Protein AF-A0AAD9B8D2-F1 (afdb_monomer)

InterPro domains:
  IPR025398 ZMYM1-like, RNase-like domain [PF14291] (2-77)

Sequence (78 aa):
MDVSGIEQLSICIRYINHVNGAEICEELLGFCPLAKQDAASITEAILSQLEKWGLEIDYLRGQGYDGASAMSGHVSGV

Mean predicted aligned error: 9.12 Å

Radius of gyration: 14.48 Å; Cα contacts (8 Å, |Δi|>4): 77; chains: 1; bounding box: 32×29×42 Å

Structure (mmCIF, N/CA/C/O backbone):
data_AF-A0AAD9B8D2-F1
#
_entry.id   AF-A0AAD9B8D2-F1
#
loop_
_atom_site.group_PDB
_atom_site.id
_atom_site.type_symbol
_atom_site.label_atom_id
_atom_site.label_alt_id
_atom_site.label_comp_id
_atom_site.label_asym_id
_atom_site.label_entity_id
_atom_site.label_seq_id
_atom_site.pdbx_PDB_ins_code
_atom_site.Cartn_x
_atom_site.Cartn_y
_atom_site.Cartn_z
_atom_site.occupancy
_atom_site.B_iso_or_equiv
_atom_site.auth_seq_id
_atom_site.auth_comp_id
_atom_site.auth_asym_id
_atom_site.auth_atom_id
_atom_site.pdbx_PDB_model_num
ATOM 1 N N . MET A 1 1 ? 6.660 5.185 24.610 1.00 40.06 1 MET A N 1
ATOM 2 C CA . MET A 1 1 ? 5.251 5.057 25.021 1.00 40.06 1 MET A CA 1
ATOM 3 C C . MET A 1 1 ? 4.433 5.806 24.003 1.00 40.06 1 MET A C 1
ATOM 5 O O . MET A 1 1 ? 4.735 6.964 23.743 1.00 40.06 1 MET A O 1
ATOM 9 N N . ASP A 1 2 ? 3.502 5.091 23.392 1.00 43.69 2 ASP A N 1
ATOM 10 C CA . ASP A 1 2 ? 2.464 5.611 22.514 1.00 43.69 2 ASP A CA 1
ATOM 11 C C . ASP A 1 2 ? 1.734 6.779 23.208 1.00 43.69 2 ASP A C 1
ATOM 13 O O . ASP A 1 2 ? 1.310 6.644 24.357 1.00 43.69 2 ASP A O 1
ATOM 17 N N . VAL A 1 3 ? 1.693 7.954 22.576 1.00 49.97 3 VAL A N 1
ATOM 18 C CA . VAL A 1 3 ? 1.115 9.179 23.168 1.00 49.97 3 VAL A CA 1
ATOM 19 C C . VAL A 1 3 ? -0.391 9.281 22.893 1.00 49.97 3 VAL A C 1
ATOM 21 O O . VAL A 1 3 ? -1.073 10.134 23.454 1.00 49.97 3 VAL A O 1
ATOM 24 N N . SER A 1 4 ? -0.962 8.389 22.090 1.00 54.94 4 SER A N 1
ATOM 25 C CA . SER A 1 4 ? -2.393 8.342 21.819 1.00 54.94 4 SER A CA 1
ATOM 26 C C . SER A 1 4 ? -2.621 7.043 21.076 1.00 54.94 4 SER A C 1
ATOM 28 O O . SER A 1 4 ? -2.172 6.991 19.944 1.00 54.94 4 SER A O 1
ATOM 30 N N . GLY A 1 5 ? -3.245 6.033 21.702 1.00 57.44 5 GLY A N 1
ATOM 31 C CA . GLY A 1 5 ? -3.431 4.663 21.182 1.00 57.44 5 GLY A CA 1
ATOM 32 C C . GLY A 1 5 ? -4.198 4.559 19.855 1.00 57.44 5 GLY A C 1
ATOM 33 O O . GLY A 1 5 ? -5.251 3.934 19.782 1.00 57.44 5 GLY A O 1
ATOM 34 N N . ILE A 1 6 ? -3.666 5.215 18.834 1.00 64.62 6 ILE A N 1
ATOM 35 C CA . ILE A 1 6 ? -4.068 5.308 17.446 1.00 64.62 6 ILE A CA 1
ATOM 36 C C . ILE A 1 6 ? -2.974 4.561 16.711 1.00 64.62 6 ILE A C 1
ATOM 38 O O . ILE A 1 6 ? -1.838 5.024 16.575 1.00 64.62 6 ILE A O 1
ATOM 42 N N . GLU A 1 7 ? -3.328 3.372 16.266 1.00 76.12 7 GLU A N 1
ATOM 43 C CA . GLU A 1 7 ? -2.417 2.529 15.521 1.00 76.12 7 GLU A CA 1
ATOM 44 C C . GLU A 1 7 ? -2.140 3.160 14.156 1.00 76.12 7 GLU A C 1
ATOM 46 O O . GLU A 1 7 ? -2.977 3.865 13.592 1.00 76.12 7 GLU A O 1
ATOM 51 N N . GLN A 1 8 ? -0.939 2.954 13.625 1.00 83.69 8 GLN A N 1
ATOM 52 C CA . GLN A 1 8 ? -0.534 3.526 12.344 1.00 83.69 8 GLN A CA 1
ATOM 53 C C . GLN A 1 8 ? -0.205 2.412 11.361 1.00 83.69 8 GLN A C 1
ATOM 55 O O . GLN A 1 8 ? 0.528 1.480 11.682 1.00 83.69 8 GLN A O 1
ATOM 60 N N . LEU A 1 9 ? -0.723 2.545 10.146 1.00 87.00 9 LEU A N 1
ATOM 61 C CA . LEU A 1 9 ? -0.383 1.711 9.009 1.00 87.00 9 LEU A CA 1
ATOM 62 C C . LEU A 1 9 ? 0.753 2.359 8.225 1.00 87.00 9 LEU A C 1
ATOM 64 O O . LEU A 1 9 ? 0.568 3.414 7.621 1.00 87.00 9 LEU A O 1
ATOM 68 N N . SER A 1 10 ? 1.917 1.723 8.191 1.00 89.00 10 SER A N 1
ATOM 69 C CA . SER A 1 10 ? 2.972 2.061 7.234 1.00 89.00 10 SER A CA 1
ATOM 70 C C . SER A 1 10 ? 2.662 1.437 5.874 1.00 89.00 10 SER A C 1
ATOM 72 O O . SER A 1 10 ? 2.426 0.230 5.804 1.00 89.00 10 SER A O 1
ATOM 74 N N . ILE A 1 11 ? 2.699 2.222 4.796 1.00 88.56 11 ILE A N 1
ATOM 75 C CA . ILE A 1 11 ? 2.482 1.722 3.432 1.00 88.56 11 ILE A CA 1
ATOM 76 C C . ILE A 1 11 ? 3.785 1.823 2.643 1.00 88.56 11 ILE A C 1
ATOM 78 O O . ILE A 1 11 ? 4.291 2.921 2.399 1.00 88.56 11 ILE A O 1
ATOM 82 N N . CYS A 1 12 ? 4.293 0.672 2.209 1.00 90.00 12 CYS A N 1
ATOM 83 C CA . CYS A 1 12 ? 5.442 0.562 1.317 1.00 90.00 12 CYS A CA 1
ATOM 84 C C . CYS A 1 12 ? 5.000 0.025 -0.046 1.00 90.00 12 CYS A C 1
ATOM 86 O O . CYS A 1 12 ? 4.109 -0.823 -0.121 1.00 90.00 12 CYS A O 1
ATOM 88 N N . ILE A 1 13 ? 5.652 0.478 -1.115 1.00 89.50 13 ILE A N 1
ATOM 89 C CA . ILE A 1 13 ? 5.496 -0.090 -2.455 1.00 89.50 13 ILE A CA 1
ATOM 90 C C . ILE A 1 13 ? 6.798 -0.722 -2.915 1.00 89.50 13 ILE A C 1
ATOM 92 O O . ILE A 1 13 ? 7.883 -0.223 -2.627 1.00 89.50 13 ILE A O 1
ATOM 96 N N . ARG A 1 14 ? 6.670 -1.807 -3.677 1.00 91.06 14 ARG A N 1
ATOM 97 C CA . ARG A 1 14 ? 7.778 -2.430 -4.390 1.00 91.06 14 ARG A CA 1
ATOM 98 C C . ARG A 1 14 ? 7.449 -2.459 -5.872 1.00 91.06 14 ARG A C 1
ATOM 100 O O . ARG A 1 14 ? 6.411 -2.993 -6.259 1.00 91.06 14 ARG A O 1
ATOM 107 N N . TYR A 1 15 ? 8.315 -1.884 -6.691 1.00 88.75 15 TYR A N 1
ATOM 108 C CA . TYR A 1 15 ? 8.098 -1.755 -8.128 1.00 88.75 15 TYR A CA 1
ATOM 109 C C . TYR A 1 15 ? 9.395 -1.993 -8.901 1.00 88.75 15 TYR A C 1
ATOM 111 O O . TYR A 1 15 ? 10.480 -2.008 -8.324 1.00 88.75 15 TYR A O 1
ATOM 119 N N . ILE A 1 16 ? 9.275 -2.225 -10.208 1.00 90.19 16 ILE A N 1
ATOM 120 C CA . ILE A 1 16 ? 10.434 -2.323 -11.096 1.00 90.19 16 ILE A CA 1
ATOM 121 C C . ILE A 1 16 ? 10.617 -0.965 -11.764 1.00 90.19 16 ILE A C 1
ATOM 123 O O . ILE A 1 16 ? 9.751 -0.515 -12.515 1.00 90.19 16 ILE A O 1
ATOM 127 N N . ASN A 1 17 ? 11.736 -0.308 -11.487 1.00 89.56 17 ASN A N 1
ATOM 128 C CA . ASN A 1 17 ? 12.146 0.877 -12.218 1.00 89.56 17 ASN A CA 1
ATOM 129 C C . ASN A 1 17 ? 12.836 0.430 -13.507 1.00 89.56 17 ASN A C 1
ATOM 131 O O . ASN A 1 17 ? 13.729 -0.408 -13.447 1.00 89.56 17 ASN A O 1
ATOM 135 N N . HIS A 1 18 ? 12.414 0.979 -14.649 1.00 92.12 18 HIS A N 1
ATOM 136 C CA . HIS A 1 18 ? 12.971 0.677 -15.971 1.00 92.12 18 HIS A CA 1
ATOM 137 C C . HIS A 1 18 ? 13.921 1.761 -16.514 1.00 92.12 18 HIS A C 1
ATOM 139 O O . HIS A 1 18 ? 14.480 1.590 -17.598 1.00 92.12 18 HIS A O 1
ATOM 145 N N . VAL A 1 19 ? 14.118 2.874 -15.794 1.00 88.81 19 VAL A N 1
ATOM 146 C CA . VAL A 1 19 ? 14.889 4.039 -16.273 1.00 88.81 19 VAL A CA 1
ATOM 147 C C . VAL A 1 19 ? 16.366 3.702 -16.517 1.00 88.81 19 VAL A C 1
ATOM 149 O O . VAL A 1 19 ? 16.934 4.17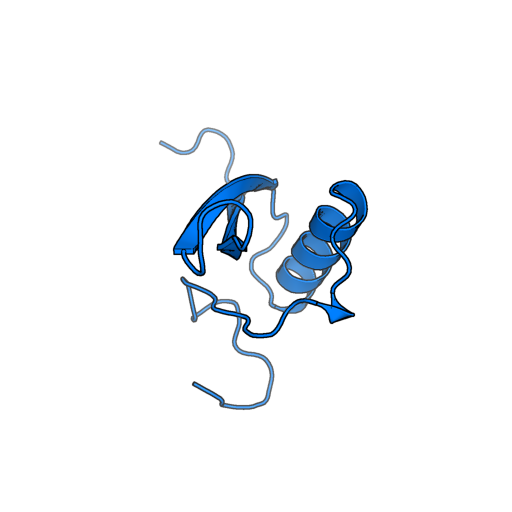4 -17.497 1.00 88.81 19 VAL A O 1
ATOM 152 N N . ASN A 1 20 ? 16.974 2.848 -15.685 1.00 82.88 20 ASN A N 1
ATOM 153 C CA . ASN A 1 20 ? 18.397 2.475 -15.769 1.00 82.88 20 ASN A CA 1
ATOM 154 C C . ASN A 1 20 ? 18.618 0.956 -15.958 1.00 82.88 20 ASN A C 1
ATOM 156 O O . ASN A 1 20 ? 19.644 0.416 -15.549 1.00 82.88 20 ASN A O 1
ATOM 160 N N . GLY A 1 21 ? 17.660 0.253 -16.567 1.00 86.12 21 GLY A N 1
ATOM 161 C CA . GLY A 1 21 ? 17.572 -1.216 -16.544 1.00 86.12 21 GLY A CA 1
ATOM 162 C C . GLY A 1 21 ? 16.408 -1.672 -15.667 1.00 86.12 21 GLY A C 1
ATOM 163 O O . GLY A 1 21 ? 15.669 -0.823 -15.203 1.00 86.12 21 GLY A O 1
ATOM 164 N N . ALA A 1 22 ? 16.201 -2.980 -15.478 1.00 89.56 22 ALA A N 1
ATOM 165 C CA . ALA A 1 22 ? 15.137 -3.506 -14.615 1.00 89.56 22 ALA A CA 1
ATOM 166 C C . ALA A 1 22 ? 15.643 -3.650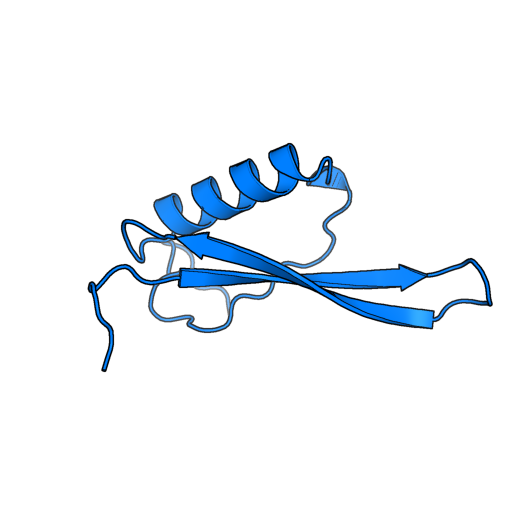 -13.171 1.00 89.56 22 ALA A C 1
ATOM 168 O O . ALA A 1 22 ? 16.201 -4.685 -12.803 1.00 89.56 22 ALA A O 1
ATOM 169 N N . GLU A 1 23 ? 15.470 -2.603 -12.370 1.00 93.62 23 GLU A N 1
ATOM 170 C CA . GLU A 1 23 ? 15.858 -2.578 -10.959 1.00 93.62 23 GLU A CA 1
ATOM 171 C C . GLU A 1 23 ? 14.627 -2.723 -10.063 1.00 93.62 23 GLU A C 1
ATOM 173 O O . GLU A 1 23 ? 13.598 -2.098 -10.308 1.00 93.62 23 GLU A O 1
ATOM 178 N N . ILE A 1 24 ? 14.724 -3.553 -9.023 1.00 91.81 24 ILE A N 1
ATOM 179 C CA . ILE A 1 24 ? 13.675 -3.661 -8.007 1.00 91.81 24 ILE A CA 1
ATOM 180 C C . ILE A 1 24 ? 13.887 -2.538 -6.994 1.00 91.81 24 ILE A C 1
ATOM 182 O O . ILE A 1 24 ? 14.909 -2.506 -6.312 1.00 91.81 24 ILE A O 1
ATOM 186 N N . CYS A 1 25 ? 12.901 -1.658 -6.868 1.00 91.50 25 CYS A N 1
ATOM 187 C CA . CYS A 1 25 ? 12.886 -0.563 -5.908 1.00 91.50 25 CYS A CA 1
ATOM 188 C C . CYS A 1 25 ? 11.830 -0.829 -4.832 1.00 91.50 25 CYS A C 1
ATOM 190 O O . CYS A 1 25 ? 10.759 -1.366 -5.123 1.00 91.50 25 CYS A O 1
ATOM 192 N N . GLU A 1 26 ? 12.127 -0.442 -3.593 1.00 92.50 26 GLU A N 1
ATOM 193 C CA . GLU A 1 26 ? 11.185 -0.456 -2.476 1.00 92.50 26 GLU A CA 1
ATOM 194 C C . GLU A 1 26 ? 11.204 0.903 -1.780 1.00 92.50 26 GLU A C 1
ATOM 196 O O . GLU A 1 26 ? 12.267 1.402 -1.414 1.00 92.50 26 GLU A O 1
ATOM 201 N N . GLU A 1 27 ? 10.028 1.501 -1.609 1.00 91.88 27 GLU A N 1
ATOM 202 C CA . GLU A 1 27 ? 9.882 2.840 -1.044 1.00 91.88 27 GLU A CA 1
ATOM 203 C C . GLU A 1 27 ? 8.742 2.894 -0.027 1.00 91.88 27 GLU A C 1
ATOM 205 O O . GLU A 1 27 ? 7.636 2.405 -0.275 1.00 91.88 27 GLU A O 1
ATOM 210 N N . LEU A 1 28 ? 9.011 3.524 1.121 1.00 91.56 28 LEU A N 1
ATOM 211 C CA . LEU A 1 28 ? 7.995 3.881 2.107 1.00 91.56 28 LEU A CA 1
ATOM 212 C C . LEU A 1 28 ? 7.283 5.152 1.639 1.00 91.56 28 LEU A C 1
ATOM 214 O O . LEU A 1 28 ? 7.889 6.221 1.590 1.00 91.56 28 LEU A O 1
ATOM 218 N N . LEU A 1 29 ? 5.989 5.045 1.348 1.00 90.38 29 LEU A N 1
ATOM 219 C CA . LEU A 1 29 ? 5.180 6.178 0.895 1.00 90.38 29 LEU A CA 1
ATOM 220 C C . LEU A 1 29 ? 4.649 7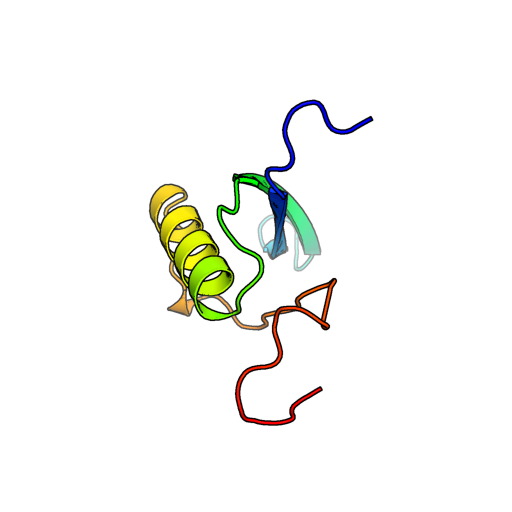.020 2.057 1.00 90.38 29 LEU A C 1
ATOM 222 O O . LEU A 1 29 ? 4.451 8.226 1.920 1.00 90.38 29 LEU A O 1
ATOM 226 N N . GLY A 1 30 ? 4.428 6.397 3.217 1.00 90.00 30 GLY A N 1
ATOM 227 C CA . GLY A 1 30 ? 4.060 7.114 4.431 1.00 90.00 30 GLY A CA 1
ATOM 228 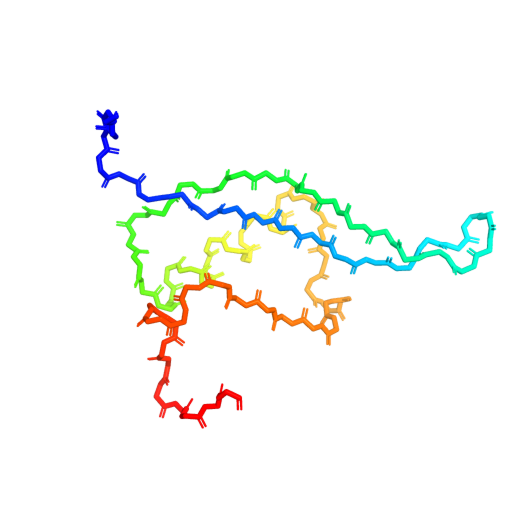C C . GLY A 1 30 ? 3.303 6.275 5.449 1.00 90.00 30 GLY A C 1
ATOM 229 O O . GLY A 1 30 ? 3.214 5.051 5.347 1.00 90.00 30 GLY A O 1
ATOM 230 N N . PHE A 1 31 ? 2.751 6.981 6.435 1.00 88.75 31 PHE A N 1
ATOM 231 C CA . PHE A 1 31 ? 1.962 6.420 7.525 1.00 88.75 31 PHE A CA 1
ATOM 232 C C . PHE A 1 31 ? 0.521 6.925 7.443 1.00 88.75 31 PHE A C 1
ATOM 234 O O . PHE A 1 31 ? 0.285 8.117 7.238 1.00 88.75 31 PHE A O 1
ATOM 241 N N . CYS A 1 32 ? -0.437 6.023 7.625 1.00 85.31 32 CYS A N 1
ATOM 242 C CA . CYS A 1 32 ? -1.858 6.324 7.698 1.00 85.31 32 CYS A CA 1
ATOM 243 C C . CYS A 1 32 ? -2.373 5.983 9.106 1.00 85.31 32 CYS A C 1
ATOM 245 O O . CYS A 1 32 ? -2.184 4.849 9.550 1.00 85.31 32 CYS A O 1
ATOM 247 N N . PRO A 1 33 ? -2.999 6.920 9.837 1.00 84.06 33 PRO A N 1
ATOM 248 C CA . PRO A 1 33 ? -3.614 6.601 11.118 1.00 84.06 33 PRO A CA 1
ATOM 249 C C . PRO A 1 33 ? -4.807 5.660 10.907 1.00 84.06 33 PRO A C 1
ATOM 251 O O . PRO A 1 33 ? -5.690 5.935 10.096 1.00 84.06 33 PRO A O 1
ATOM 254 N N . LEU A 1 34 ? -4.849 4.565 11.660 1.00 81.56 34 LEU A N 1
ATOM 255 C CA . LEU A 1 34 ? -5.959 3.625 11.686 1.00 81.56 34 LEU A CA 1
ATOM 256 C C . LEU A 1 34 ? -6.818 3.879 12.920 1.00 81.56 34 LEU A C 1
ATOM 258 O O . LEU A 1 34 ? -6.341 3.878 14.053 1.00 81.56 34 LEU A O 1
ATOM 262 N N . ALA A 1 35 ? -8.119 4.051 12.697 1.00 72.81 35 ALA A N 1
ATOM 263 C CA . ALA A 1 35 ? -9.084 4.109 13.789 1.00 72.81 35 ALA A CA 1
ATOM 264 C C . ALA A 1 35 ? -9.315 2.726 14.427 1.00 72.81 35 ALA A C 1
ATOM 266 O O . ALA A 1 35 ? -9.696 2.652 15.595 1.00 72.81 35 ALA A O 1
ATOM 267 N N . LYS A 1 36 ? -9.129 1.647 13.650 1.00 75.62 36 LYS A N 1
ATOM 268 C CA . LYS A 1 36 ? -9.314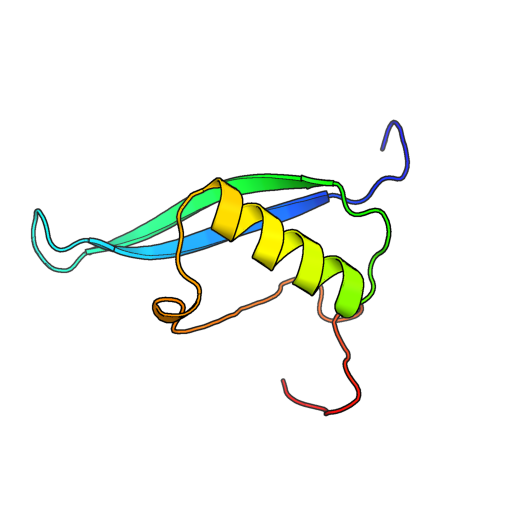 0.245 14.049 1.00 75.62 36 LYS A CA 1
ATOM 269 C C . LYS A 1 36 ? -8.417 -0.691 13.235 1.00 75.62 36 LYS A C 1
ATOM 271 O O . LYS A 1 36 ? -8.192 -0.459 12.049 1.00 75.62 36 LYS A O 1
ATOM 276 N N . GLN A 1 37 ? -7.994 -1.785 13.862 1.00 75.00 37 GLN A N 1
ATOM 277 C CA . GLN A 1 37 ? -7.299 -2.922 13.249 1.00 75.00 37 GLN A CA 1
ATOM 278 C C . GLN A 1 37 ? -8.275 -4.015 12.786 1.00 75.00 37 GLN A C 1
ATOM 280 O O . GLN A 1 37 ? -8.169 -5.179 13.167 1.00 75.00 37 GLN A O 1
ATOM 285 N N . ASP A 1 38 ? -9.267 -3.651 11.980 1.00 81.12 38 ASP A N 1
ATOM 286 C CA . ASP A 1 38 ? -10.074 -4.638 11.264 1.00 81.12 38 ASP A CA 1
ATOM 287 C C . ASP A 1 38 ? -9.774 -4.579 9.767 1.00 81.12 38 ASP A C 1
ATOM 289 O O . ASP A 1 38 ? -9.358 -3.545 9.237 1.00 81.12 38 ASP A O 1
ATOM 293 N N . ALA A 1 39 ? -9.965 -5.713 9.090 1.00 80.25 39 ALA A N 1
ATOM 294 C CA . ALA A 1 39 ? -9.628 -5.845 7.678 1.00 80.25 39 ALA A CA 1
ATOM 295 C C . ALA A 1 39 ? -10.304 -4.774 6.808 1.00 80.25 39 ALA A C 1
ATOM 297 O O . ALA A 1 39 ? -9.678 -4.245 5.896 1.00 80.25 39 ALA A O 1
ATOM 298 N N . ALA A 1 40 ? -11.552 -4.408 7.118 1.00 83.94 40 ALA A N 1
ATOM 299 C CA . ALA A 1 40 ? -12.292 -3.401 6.365 1.00 83.94 40 ALA A CA 1
ATOM 300 C C . ALA A 1 40 ? -11.667 -2.005 6.508 1.00 83.94 40 ALA A C 1
ATOM 302 O O . ALA A 1 40 ? -11.418 -1.345 5.501 1.00 83.94 40 ALA A O 1
ATOM 303 N N . SER A 1 41 ? -11.357 -1.589 7.737 1.00 83.75 41 SER A N 1
ATOM 304 C CA . SER A 1 41 ? -10.740 -0.293 8.039 1.00 83.75 41 SER A CA 1
ATOM 305 C C . SER A 1 41 ? -9.340 -0.179 7.437 1.00 83.75 41 SER A C 1
ATOM 307 O O . SER A 1 41 ? -8.978 0.869 6.905 1.00 83.75 41 SER A O 1
ATOM 309 N N . ILE A 1 42 ? -8.560 -1.263 7.476 1.00 84.75 42 ILE A N 1
ATOM 310 C CA . ILE A 1 42 ? -7.229 -1.315 6.861 1.00 84.75 42 ILE A CA 1
ATOM 311 C C . ILE A 1 42 ? -7.347 -1.210 5.338 1.00 84.75 42 ILE A C 1
ATOM 313 O O . ILE A 1 42 ? -6.651 -0.397 4.730 1.00 84.75 42 ILE A O 1
ATOM 317 N N . THR A 1 43 ? -8.241 -1.985 4.715 1.00 85.44 43 THR A N 1
ATOM 318 C CA . THR A 1 43 ? -8.477 -1.907 3.270 1.00 85.44 43 THR A CA 1
ATOM 319 C C . THR A 1 43 ? -8.910 -0.501 2.863 1.00 85.44 43 THR A C 1
ATOM 321 O O . THR A 1 43 ? -8.285 0.080 1.984 1.00 85.44 43 THR A O 1
ATOM 324 N N . GLU A 1 44 ? -9.911 0.088 3.517 1.00 86.94 44 GLU A N 1
ATOM 325 C CA . GLU A 1 44 ? -10.384 1.442 3.204 1.00 86.94 44 GLU A CA 1
ATOM 326 C C . GLU A 1 44 ? -9.267 2.489 3.329 1.00 86.94 44 GLU A C 1
ATOM 328 O O . GLU A 1 44 ? -9.089 3.316 2.430 1.00 86.94 44 GLU A O 1
ATOM 333 N N . ALA A 1 45 ? -8.464 2.416 4.395 1.00 87.88 45 ALA A N 1
ATOM 334 C CA . ALA A 1 45 ? -7.331 3.312 4.600 1.00 87.88 45 ALA A CA 1
ATOM 335 C C . ALA A 1 45 ? -6.291 3.196 3.475 1.00 87.88 45 ALA A C 1
ATOM 337 O O . ALA A 1 45 ? -5.826 4.217 2.966 1.00 87.88 45 ALA A O 1
ATOM 338 N N . ILE A 1 46 ? -5.963 1.973 3.041 1.00 86.88 46 ILE A N 1
ATOM 339 C CA . ILE A 1 46 ? -5.038 1.736 1.925 1.00 86.88 46 ILE A CA 1
ATOM 340 C C . ILE A 1 46 ? -5.598 2.318 0.630 1.00 86.88 46 ILE A C 1
ATOM 342 O O . ILE A 1 46 ? -4.903 3.086 -0.029 1.00 86.88 46 ILE A O 1
ATOM 346 N N . LEU A 1 47 ? -6.843 1.986 0.274 1.00 88.25 47 LEU A N 1
ATOM 347 C CA . LEU A 1 47 ? -7.464 2.439 -0.974 1.00 88.25 47 LEU A CA 1
ATOM 348 C C . LEU A 1 47 ? -7.514 3.973 -1.032 1.00 88.25 47 LEU A C 1
ATOM 350 O O . LEU A 1 47 ? -7.071 4.566 -2.014 1.00 88.25 47 LEU A O 1
ATOM 354 N N . SER A 1 48 ? -7.964 4.616 0.052 1.00 89.75 48 SER A N 1
ATOM 355 C CA . SER A 1 48 ? -8.012 6.078 0.143 1.00 89.75 48 SER A CA 1
ATOM 356 C C . SER A 1 48 ? -6.622 6.705 0.045 1.00 89.75 48 SER A C 1
ATOM 358 O O . SER A 1 48 ? -6.460 7.767 -0.558 1.00 89.75 48 SER A O 1
ATOM 360 N N . GLN A 1 49 ? -5.604 6.081 0.640 1.00 90.50 49 GLN A N 1
ATOM 361 C CA . GLN A 1 49 ? -4.254 6.629 0.620 1.00 90.50 49 GLN A CA 1
ATOM 362 C C . GLN A 1 49 ? -3.583 6.478 -0.751 1.00 90.50 49 GLN A C 1
ATOM 364 O O . GLN A 1 49 ? -2.921 7.411 -1.204 1.00 90.50 49 GLN A O 1
ATOM 369 N N . LEU A 1 50 ? -3.800 5.354 -1.435 1.00 88.94 50 LEU A N 1
ATOM 370 C CA . LEU A 1 50 ? -3.336 5.136 -2.805 1.00 88.94 50 LEU A CA 1
ATOM 371 C C . LEU A 1 50 ? -3.978 6.126 -3.779 1.00 88.94 50 LEU A C 1
ATOM 373 O O . LEU A 1 50 ? -3.263 6.751 -4.560 1.00 88.94 50 LEU A O 1
ATOM 377 N N . GLU 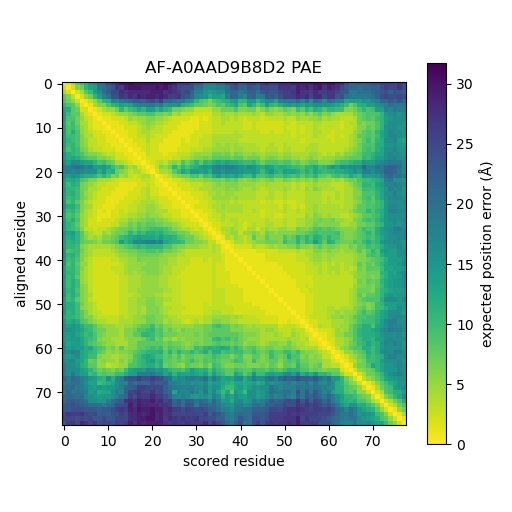A 1 51 ? -5.292 6.344 -3.675 1.00 90.00 51 GLU A N 1
ATOM 378 C CA . GLU A 1 51 ? -6.007 7.338 -4.483 1.00 90.00 51 GLU A CA 1
ATOM 379 C C . GLU A 1 51 ? -5.436 8.748 -4.268 1.00 90.00 51 GLU A C 1
ATOM 381 O O . GLU A 1 51 ? -5.148 9.457 -5.233 1.00 90.00 51 GLU A O 1
ATOM 386 N N . LYS A 1 52 ? -5.167 9.137 -3.012 1.00 91.06 52 LYS A N 1
ATOM 387 C CA . LYS A 1 52 ? -4.515 10.421 -2.687 1.00 91.06 52 LYS A CA 1
ATOM 388 C C . LYS A 1 52 ? -3.119 10.560 -3.293 1.00 91.06 52 LYS A C 1
ATOM 390 O O . LYS A 1 52 ? -2.705 11.676 -3.596 1.00 91.06 52 LYS A O 1
ATOM 395 N N . TRP A 1 53 ? -2.387 9.459 -3.444 1.00 90.56 53 TRP A N 1
ATOM 396 C CA . TRP A 1 53 ? -1.072 9.436 -4.087 1.00 90.56 53 TRP A CA 1
ATOM 397 C C . TRP A 1 53 ? -1.140 9.295 -5.612 1.00 90.56 53 TRP A C 1
ATOM 399 O O . TRP A 1 53 ? -0.098 9.324 -6.263 1.00 90.56 53 TRP A O 1
ATOM 409 N N . GLY A 1 54 ? -2.339 9.169 -6.191 1.00 90.25 54 GLY A N 1
ATOM 410 C CA . GLY A 1 54 ? -2.521 8.938 -7.624 1.00 90.25 54 GLY A CA 1
ATOM 411 C C . GLY A 1 54 ? -2.045 7.555 -8.075 1.00 90.25 54 GLY A C 1
ATOM 412 O O . GLY A 1 54 ? -1.704 7.377 -9.241 1.00 90.25 54 GLY A O 1
ATOM 413 N N . LEU A 1 55 ? -1.983 6.586 -7.157 1.00 87.19 55 LEU A N 1
ATOM 414 C CA . LEU A 1 55 ? -1.613 5.208 -7.452 1.00 87.19 55 LEU A CA 1
ATOM 415 C C . LEU A 1 55 ? -2.873 4.398 -7.751 1.00 87.19 55 LEU A C 1
ATOM 417 O O . LEU A 1 55 ? -3.696 4.152 -6.869 1.00 87.19 55 LEU A O 1
ATOM 421 N N . GLU A 1 56 ? -3.014 3.959 -8.997 1.00 83.06 56 GLU A N 1
ATOM 422 C CA . GLU A 1 56 ? -4.135 3.111 -9.395 1.00 83.06 56 GLU A CA 1
ATOM 423 C C . GLU A 1 56 ? -3.921 1.673 -8.900 1.00 83.06 56 GLU A C 1
ATOM 425 O O . GLU A 1 56 ? -2.895 1.037 -9.162 1.00 83.06 56 GLU A O 1
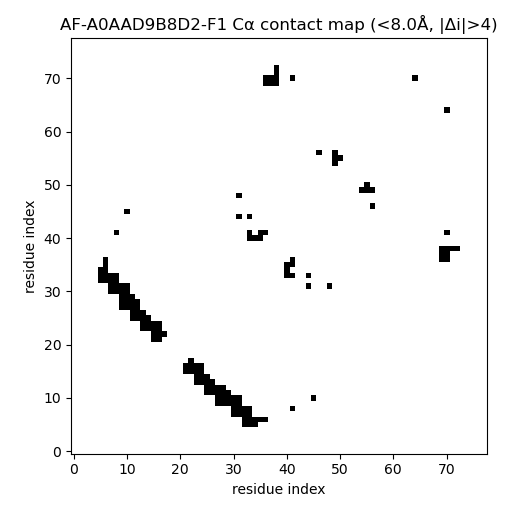ATOM 430 N N . ILE A 1 57 ? -4.930 1.138 -8.212 1.00 77.75 57 ILE A N 1
ATOM 431 C CA . ILE A 1 57 ? -4.932 -0.236 -7.687 1.00 77.75 57 ILE A CA 1
ATOM 432 C C . ILE A 1 57 ? -4.788 -1.284 -8.787 1.00 77.75 57 ILE A C 1
ATOM 434 O O . ILE A 1 57 ? -4.229 -2.348 -8.535 1.00 77.75 57 ILE A O 1
ATOM 438 N N . ASP A 1 58 ? -5.221 -0.979 -10.009 1.00 79.38 58 ASP A N 1
ATOM 439 C CA . ASP A 1 58 ? -5.119 -1.890 -11.153 1.00 79.38 58 ASP A CA 1
ATOM 440 C C . ASP A 1 58 ? -3.662 -2.258 -11.494 1.00 79.38 58 ASP A C 1
ATOM 442 O O . ASP A 1 58 ? -3.397 -3.319 -12.074 1.00 79.38 58 ASP A O 1
ATOM 446 N N . TYR A 1 59 ? -2.699 -1.425 -11.081 1.00 77.69 59 TYR A N 1
ATOM 447 C CA . TYR A 1 59 ? -1.269 -1.704 -11.218 1.00 77.69 59 TYR A CA 1
ATOM 448 C C . TYR A 1 59 ? -0.659 -2.439 -10.012 1.00 77.69 59 TYR A C 1
ATOM 450 O O . TYR A 1 59 ? 0.503 -2.848 -10.078 1.00 77.69 59 TYR A O 1
ATOM 458 N N . LEU A 1 60 ? -1.410 -2.684 -8.932 1.00 79.44 60 LEU A N 1
ATOM 459 C CA . LEU A 1 60 ? -0.937 -3.452 -7.778 1.00 79.44 60 LEU A CA 1
ATOM 460 C C . LEU A 1 60 ? -1.003 -4.954 -8.069 1.00 79.44 60 LEU A C 1
ATOM 462 O O . LEU A 1 60 ? -2.068 -5.564 -8.118 1.00 79.44 60 LEU A O 1
ATOM 466 N N . ARG A 1 61 ? 0.166 -5.575 -8.254 1.00 80.25 61 ARG A N 1
ATOM 467 C CA . ARG A 1 61 ? 0.281 -7.003 -8.605 1.00 80.25 61 ARG A CA 1
ATOM 468 C C . ARG A 1 61 ? 0.452 -7.946 -7.414 1.00 80.25 61 ARG A C 1
ATOM 470 O O . ARG A 1 61 ? 0.284 -9.149 -7.583 1.00 80.25 61 ARG A O 1
ATOM 477 N N . GLY A 1 62 ? 0.765 -7.427 -6.231 1.00 76.81 62 GLY A N 1
ATOM 478 C CA . GLY A 1 62 ? 0.922 -8.224 -5.017 1.00 76.81 62 GLY A CA 1
ATOM 479 C C . GLY A 1 62 ? 0.687 -7.375 -3.776 1.00 76.81 62 GLY A C 1
ATOM 480 O O . GLY A 1 62 ? 1.221 -6.274 -3.674 1.00 76.81 62 GLY A O 1
ATOM 481 N N . GLN A 1 63 ? -0.126 -7.886 -2.854 1.00 74.88 63 GLN A N 1
ATOM 482 C CA . GLN A 1 63 ? -0.429 -7.251 -1.573 1.00 74.88 63 GLN A CA 1
ATOM 483 C C . GLN A 1 63 ? 0.139 -8.135 -0.462 1.00 74.88 63 GLN A C 1
ATOM 485 O O . GLN A 1 63 ? -0.156 -9.327 -0.411 1.00 74.88 63 GLN A O 1
ATOM 490 N N . GLY A 1 64 ? 0.990 -7.564 0.390 1.00 77.94 64 GLY A N 1
ATOM 491 C CA . GLY A 1 64 ? 1.579 -8.242 1.542 1.00 77.94 64 GLY A CA 1
A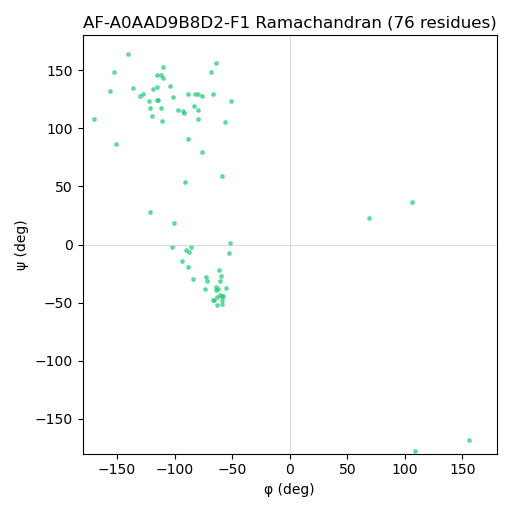TOM 492 C C . GLY A 1 64 ? 1.337 -7.414 2.795 1.00 77.94 64 GLY A C 1
ATOM 493 O O . GLY A 1 64 ? 1.605 -6.215 2.795 1.00 77.94 64 GLY A O 1
ATOM 494 N N . TYR A 1 65 ? 0.820 -8.048 3.844 1.00 76.00 65 TYR A N 1
ATOM 495 C CA . TYR A 1 65 ? 0.469 -7.392 5.101 1.00 76.00 65 TYR A CA 1
ATOM 496 C C . TYR A 1 65 ? 1.254 -8.032 6.241 1.00 76.00 65 TYR A C 1
ATOM 498 O O . TYR A 1 65 ? 1.084 -9.219 6.516 1.00 76.00 65 TYR A O 1
ATOM 506 N N . ASP A 1 66 ? 2.108 -7.249 6.895 1.00 68.19 66 ASP A N 1
ATOM 507 C CA . ASP A 1 66 ? 2.759 -7.659 8.138 1.00 68.19 66 ASP A CA 1
ATOM 508 C C . ASP A 1 66 ? 1.850 -7.273 9.319 1.00 68.19 66 ASP A C 1
ATOM 510 O O . ASP A 1 66 ? 1.335 -6.156 9.362 1.00 68.19 66 A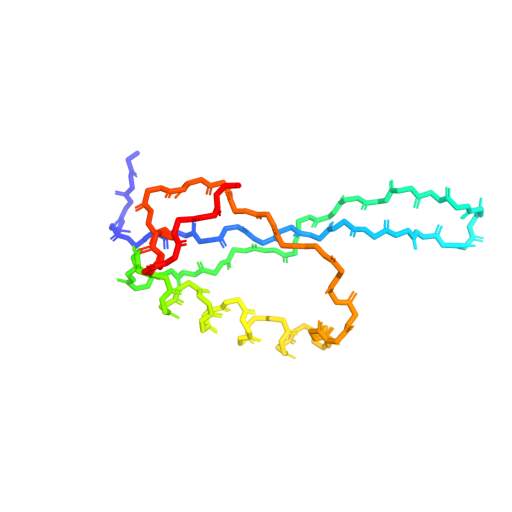SP A O 1
ATOM 514 N N . GLY A 1 67 ? 1.572 -8.210 10.230 1.00 63.41 67 GLY A N 1
ATOM 515 C CA . GLY A 1 67 ? 0.523 -8.065 11.261 1.00 63.41 67 GLY A CA 1
ATOM 516 C C . GLY A 1 67 ? -0.751 -8.893 11.019 1.00 63.41 67 GLY A C 1
ATOM 517 O O . GLY A 1 67 ? -1.862 -8.456 11.326 1.00 63.41 67 GLY A O 1
ATOM 518 N N . ALA A 1 68 ? -0.590 -10.109 10.486 1.00 53.84 68 ALA A N 1
ATOM 519 C CA . ALA A 1 68 ? -1.640 -11.031 10.028 1.00 53.84 68 ALA A CA 1
ATOM 520 C C . ALA A 1 68 ? -2.782 -11.373 11.021 1.00 53.84 68 ALA A C 1
ATOM 522 O O . ALA A 1 68 ? -3.756 -12.008 10.622 1.00 53.84 68 ALA A O 1
ATOM 523 N N . SER A 1 69 ? -2.728 -10.957 12.292 1.00 55.50 69 SER A N 1
ATOM 524 C CA . SER A 1 69 ? -3.823 -11.176 13.248 1.00 55.50 69 SER A CA 1
ATOM 525 C C . SER A 1 69 ? -5.057 -10.299 12.985 1.00 55.50 69 SER A C 1
ATOM 527 O O . SER A 1 69 ? -6.173 -10.745 13.241 1.00 55.50 69 SER A O 1
ATOM 529 N N . ALA A 1 70 ? -4.882 -9.087 12.444 1.00 52.62 70 ALA A N 1
ATOM 530 C CA . ALA A 1 70 ? -5.966 -8.120 12.194 1.00 52.62 70 ALA A CA 1
ATOM 531 C C . ALA A 1 70 ? -6.644 -8.271 10.813 1.00 52.62 70 ALA A C 1
ATOM 533 O O . ALA A 1 70 ? -7.772 -7.826 10.606 1.00 52.62 70 ALA A O 1
ATOM 534 N N . MET A 1 71 ? -5.964 -8.929 9.868 1.00 53.97 71 MET A N 1
ATOM 535 C CA . MET A 1 71 ? -6.383 -9.076 8.465 1.00 53.97 71 MET A CA 1
ATOM 536 C C . MET A 1 71 ? -7.018 -10.443 8.157 1.00 53.97 71 MET A C 1
ATOM 538 O O . MET A 1 71 ? -7.103 -10.839 6.996 1.00 53.97 71 MET A O 1
ATOM 542 N N . SER A 1 72 ? -7.481 -11.183 9.172 1.00 48.41 72 SER A N 1
ATOM 543 C CA . SER A 1 72 ? -8.220 -12.435 8.954 1.00 48.41 72 SER A CA 1
ATOM 544 C C . SER A 1 72 ? -9.662 -12.152 8.505 1.00 48.41 72 SER A C 1
ATOM 546 O O . SER A 1 72 ? -10.623 -12.194 9.269 1.00 48.41 72 SER A O 1
ATOM 548 N N . GLY A 1 73 ? -9.826 -11.836 7.221 1.00 45.97 73 GLY A N 1
ATOM 549 C CA . GLY A 1 73 ? -11.113 -11.993 6.546 1.00 45.97 73 GLY A CA 1
ATOM 550 C C . GLY A 1 73 ? -11.516 -13.473 6.504 1.00 45.97 73 GLY A C 1
ATOM 551 O O . GLY A 1 73 ? -10.668 -14.355 6.571 1.00 45.97 73 GLY A O 1
ATOM 552 N N . HIS A 1 74 ? -12.816 -13.745 6.375 1.00 48.62 74 HIS A N 1
ATOM 553 C CA . HIS A 1 74 ? -13.498 -15.056 6.425 1.00 48.62 74 HIS A CA 1
ATOM 554 C C . HIS A 1 74 ? -12.952 -16.184 5.509 1.00 48.62 74 HIS A C 1
ATOM 556 O O . HIS A 1 74 ? -13.484 -17.292 5.509 1.00 48.62 74 HIS A O 1
ATOM 562 N N . VAL A 1 75 ? -11.891 -15.955 4.741 1.00 48.00 75 VAL A N 1
ATOM 563 C CA . VAL A 1 75 ? -11.245 -16.969 3.912 1.00 48.00 75 VAL A CA 1
ATOM 564 C C . VAL A 1 75 ? -9.808 -17.116 4.385 1.00 48.00 75 VAL A C 1
ATOM 566 O O . VAL A 1 75 ? -8.985 -16.222 4.221 1.00 48.00 75 VAL A O 1
ATOM 569 N N . SER A 1 76 ? -9.521 -18.265 4.992 1.00 46.12 76 SER A N 1
ATOM 570 C CA . SER A 1 76 ? -8.170 -18.707 5.313 1.00 46.12 76 SER A CA 1
ATOM 571 C C . SER A 1 76 ? -7.320 -18.737 4.042 1.00 46.12 76 SER A C 1
ATOM 573 O O . SER A 1 76 ? -7.479 -19.630 3.209 1.00 46.12 76 SER A O 1
ATOM 575 N N . GLY A 1 77 ? -6.429 -17.764 3.906 1.00 32.75 77 GLY A N 1
ATOM 576 C CA . GLY A 1 77 ? -5.432 -17.697 2.850 1.00 32.75 77 GLY A CA 1
ATOM 577 C C . GLY A 1 77 ? -4.219 -16.944 3.367 1.00 32.75 77 GLY A C 1
ATOM 578 O O . GLY A 1 77 ? -4.149 -15.726 3.239 1.00 32.75 77 GLY A O 1
ATOM 579 N N . VAL A 1 78 ? -3.320 -17.687 4.010 1.00 42.03 78 VAL A N 1
ATOM 580 C CA . VAL A 1 78 ? -1.879 -17.413 3.934 1.00 42.03 78 VAL A CA 1
ATOM 581 C C . VAL A 1 78 ? -1.360 -17.911 2.595 1.00 42.03 78 VAL A C 1
ATOM 583 O O . VAL A 1 78 ? -1.883 -18.952 2.130 1.00 42.03 78 VAL A O 1
#

Secondary structure (DSSP, 8-state):
--SS--EEEEEEEEEEE-BTBSEEEEEEEEEEEES--SHHHHHHHHHHHHHHTT--GGG------S-TTS---SS---

pLDDT: mean 77.18, std 16.15, range [32.75, 93.62]

Solvent-accessible surface area (backbone atoms only — not comparable to full-atom values): 5239 Å² total; per-residue (Å²): 128,85,91,59,101,58,52,67,45,74,45,68,50,76,49,74,46,66,90,90,47,88,42,84,44,76,46,77,78,48,75,43,83,35,96,51,76,40,46,67,53,48,50,52,52,50,54,56,49,32,54,75,71,70,48,63,68,91,75,63,86,78,89,85,76,91,67,65,84,40,58,69,54,100,64,96,72,132

Organism: Dissostichus eleginoides (NCBI:txid100907)

Foldseek 3Di:
DDPDPFDKDWDKDWDFDPPPHGDIDIDTPDIFTFPDLAQVRVVVRVVVVCVVVVHDCVPVPDDDDDPVPRNDDPDDDD